Protein AF-A0A6T8AHS0-F1 (afdb_monomer)

InterPro domains:
  IPR005115 Glycine transporter [PF03458] (2-72)

Nearest PDB structures (foldseek):
  5wue-assembly1_A  TM=8.629E-01  e=6.131E-05  Sulfolobus acidocaldarius

Mean predicted aligned error: 15.62 Å

Radius of gyration: 26.0 Å; Cα contacts (8 Å, |Δi|>4): 155; chains: 1; bounding box: 44×45×74 Å

Solvent-accessible surface area (backbone atoms only — not comparable to full-atom values): 9702 Å² total; per-residue (Å²): 88,67,71,41,21,52,33,12,53,52,29,18,50,52,29,32,72,76,66,70,36,66,68,56,6,32,49,38,2,36,48,48,24,51,51,58,55,47,50,54,31,58,75,69,72,45,82,47,69,81,76,45,58,74,55,44,60,67,62,59,30,37,48,53,21,17,49,48,36,49,51,52,50,53,40,40,76,68,68,78,46,94,72,62,72,67,55,61,53,51,52,27,30,50,50,17,31,49,44,40,50,47,30,63,75,67,53,46,45,63,90,71,82,80,74,72,75,61,72,84,59,63,77,73,44,66,89,82,66,70,77,75,78,60,93,84,60,101,61,82,80,87,70,80,52,72,68,59,54,51,55,51,50,54,53,53,54,51,52,38,58,74,70,69,56,74,78,84,128

Foldseek 3Di:
DLVLLQQLLVQLVVQCVPPVDLVSSLVRSLCRSVCVQQVVCVVVVHDRPVVPLFFFDRRVLSSQLSNLLSVVVVCVVVVVDDDDPVCSSVVSSVSSVVRRVVRNVVRDRDDDDPPPPPVVCCLVPCPVPPQVPPVPDPDPRPDPDVVVVVVVVVVSVVVCVVVVPDDDD

Sequence (169 aa):
ALAMAGSVVIGTHIGLQDTNDPLIAVLSGLCTAVFGGIGRDLLCQEPPRALHAERSMYATPAVVGAVSYTLLQLLIQKRTLHVPDWVLILVPFALTLMLRAAAWTYRLALPHWARKKPKAFSFLREDQFEIRIKSDKIGAPEVPTPKELMRKVSRGAKKLIDDGVGLPA

Structure (mmCIF, N/CA/C/O backbone):
data_AF-A0A6T8AHS0-F1
#
_entry.id   AF-A0A6T8AHS0-F1
#
loop_
_atom_site.group_PDB
_atom_site.id
_atom_site.type_symbol
_atom_site.label_atom_id
_atom_site.label_alt_id
_atom_site.label_comp_id
_atom_site.label_asym_id
_atom_site.label_entity_id
_atom_site.label_seq_id
_atom_site.pdbx_PDB_ins_code
_atom_site.Cartn_x
_atom_site.Cartn_y
_atom_site.Cartn_z
_atom_site.occupancy
_atom_site.B_iso_or_equiv
_atom_site.auth_seq_id
_atom_site.auth_comp_id
_atom_site.auth_asym_id
_atom_site.auth_atom_id
_atom_site.pdbx_PDB_model_num
ATOM 1 N N . ALA A 1 1 ? -10.068 8.873 -2.196 1.00 83.44 1 ALA A N 1
ATOM 2 C CA . ALA A 1 1 ? -9.754 7.675 -3.001 1.00 83.44 1 ALA A CA 1
ATOM 3 C C . ALA A 1 1 ? -8.645 7.977 -4.006 1.00 83.44 1 ALA A C 1
ATOM 5 O O . ALA A 1 1 ? -7.633 7.298 -3.959 1.00 83.44 1 ALA A O 1
ATOM 6 N N . LEU A 1 2 ? -8.775 9.040 -4.811 1.00 89.62 2 LEU A N 1
ATOM 7 C CA . LEU A 1 2 ? -7.757 9.450 -5.791 1.00 89.62 2 LEU A CA 1
ATOM 8 C C . LEU A 1 2 ? -6.352 9.641 -5.189 1.00 89.62 2 LEU A C 1
ATOM 10 O O . LEU A 1 2 ? -5.409 8.992 -5.621 1.00 89.62 2 LEU A O 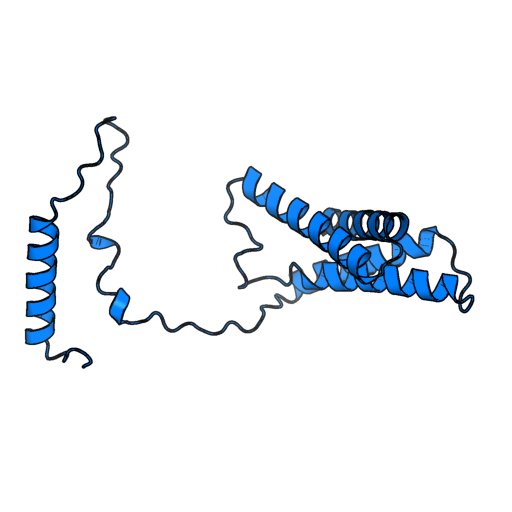1
ATOM 14 N N . ALA A 1 3 ? -6.240 10.459 -4.133 1.00 89.12 3 ALA A N 1
ATOM 15 C CA . ALA A 1 3 ? -4.960 10.719 -3.464 1.00 89.12 3 ALA A CA 1
ATOM 16 C C . ALA A 1 3 ? -4.288 9.438 -2.937 1.00 89.12 3 ALA A C 1
ATOM 18 O O . ALA A 1 3 ? -3.081 9.285 -3.054 1.00 89.12 3 ALA A O 1
ATOM 19 N N . MET A 1 4 ? -5.084 8.502 -2.413 1.00 90.38 4 MET A N 1
ATOM 20 C CA . MET A 1 4 ? -4.608 7.205 -1.928 1.00 90.38 4 MET A CA 1
ATOM 21 C C . MET A 1 4 ? -4.104 6.325 -3.077 1.00 90.38 4 MET A C 1
ATOM 23 O O . MET A 1 4 ? -3.038 5.741 -2.969 1.00 90.38 4 MET A O 1
ATOM 27 N N . ALA A 1 5 ? -4.848 6.237 -4.184 1.00 92.25 5 ALA A N 1
ATOM 28 C CA . ALA A 1 5 ? -4.424 5.451 -5.340 1.00 92.25 5 ALA A CA 1
ATOM 29 C C . ALA A 1 5 ? -3.096 5.966 -5.921 1.00 92.25 5 ALA A C 1
ATOM 31 O O . ALA A 1 5 ? -2.221 5.171 -6.249 1.00 92.25 5 ALA A O 1
ATOM 32 N N . GLY A 1 6 ? -2.918 7.290 -5.986 1.00 93.00 6 GLY A N 1
ATOM 33 C CA . GLY A 1 6 ? -1.674 7.899 -6.459 1.00 93.00 6 GLY A CA 1
ATOM 34 C C . GLY A 1 6 ? -0.492 7.630 -5.529 1.00 93.00 6 GLY A C 1
ATOM 35 O O . GLY A 1 6 ? 0.562 7.197 -5.985 1.00 93.00 6 GLY A O 1
ATOM 36 N N . SER A 1 7 ? -0.668 7.836 -4.220 1.00 93.62 7 SER A N 1
ATOM 37 C CA . SER A 1 7 ? 0.419 7.657 -3.252 1.00 93.62 7 SER A CA 1
ATOM 38 C C . SER A 1 7 ? 0.860 6.203 -3.086 1.00 93.62 7 SER A C 1
ATOM 40 O O . SER A 1 7 ? 2.052 5.974 -2.896 1.00 93.62 7 SER A O 1
ATOM 42 N N . VAL A 1 8 ? -0.051 5.229 -3.223 1.00 95.00 8 VAL A N 1
ATOM 43 C CA . VAL A 1 8 ? 0.307 3.800 -3.262 1.00 95.00 8 VAL A CA 1
ATOM 44 C C . VAL A 1 8 ? 1.237 3.517 -4.437 1.00 95.00 8 VAL A C 1
ATOM 46 O O . VAL A 1 8 ? 2.316 2.973 -4.238 1.00 95.00 8 VAL A O 1
ATOM 49 N N . VAL A 1 9 ? 0.847 3.912 -5.653 1.00 94.62 9 VAL A N 1
ATOM 50 C CA . VAL A 1 9 ? 1.622 3.606 -6.866 1.00 94.62 9 VAL A CA 1
ATOM 51 C C . VAL A 1 9 ? 2.990 4.283 -6.833 1.00 94.62 9 VAL A C 1
ATOM 53 O O . VAL A 1 9 ? 3.996 3.633 -7.101 1.00 94.62 9 VAL A O 1
ATOM 56 N N . ILE A 1 10 ? 3.048 5.560 -6.445 1.00 94.38 10 ILE A N 1
ATOM 57 C CA . ILE A 1 10 ? 4.311 6.304 -6.355 1.00 94.38 10 ILE A CA 1
ATOM 58 C C . ILE A 1 10 ? 5.213 5.711 -5.264 1.00 94.38 10 ILE A C 1
ATOM 60 O O . ILE A 1 10 ? 6.386 5.447 -5.516 1.00 94.38 10 ILE A O 1
ATOM 64 N N . GLY A 1 11 ? 4.678 5.460 -4.065 1.00 93.62 11 GLY A N 1
ATOM 65 C CA . GLY A 1 11 ? 5.468 4.928 -2.953 1.00 93.62 11 GLY A CA 1
ATOM 66 C C . GLY A 1 11 ? 5.982 3.510 -3.213 1.00 93.62 11 GLY A C 1
ATOM 67 O O . GLY A 1 11 ? 7.123 3.196 -2.870 1.00 93.62 11 GLY A O 1
ATOM 68 N N . THR A 1 12 ? 5.180 2.668 -3.870 1.00 94.56 12 THR A N 1
ATOM 69 C CA . THR A 1 12 ? 5.597 1.324 -4.292 1.00 94.56 12 THR A CA 1
ATOM 70 C C . THR A 1 12 ? 6.619 1.369 -5.422 1.00 94.56 12 THR A C 1
ATOM 72 O O . THR A 1 12 ? 7.573 0.597 -5.385 1.00 94.56 12 THR A O 1
ATOM 75 N N . HIS A 1 13 ? 6.482 2.282 -6.387 1.00 94.06 13 HIS A N 1
ATOM 76 C CA . HIS A 1 13 ? 7.476 2.465 -7.445 1.00 94.06 13 HIS A CA 1
ATOM 77 C C . HIS A 1 13 ? 8.853 2.824 -6.877 1.00 94.06 13 HIS A C 1
ATOM 79 O O . HIS A 1 13 ? 9.830 2.149 -7.191 1.00 94.06 13 HIS A O 1
ATOM 85 N N . ILE A 1 14 ? 8.913 3.827 -5.995 1.00 93.50 14 ILE A N 1
ATOM 86 C CA . ILE A 1 14 ? 10.164 4.278 -5.369 1.00 93.50 14 ILE A CA 1
ATOM 87 C C . ILE A 1 14 ? 10.777 3.156 -4.523 1.00 93.50 14 ILE A C 1
ATOM 89 O O . ILE A 1 14 ? 11.946 2.825 -4.687 1.00 93.50 14 ILE A O 1
ATOM 93 N N . GLY A 1 15 ? 9.978 2.506 -3.668 1.00 92.38 15 GLY A N 1
ATOM 94 C CA . GLY A 1 15 ? 10.480 1.421 -2.817 1.00 92.38 15 GLY A CA 1
ATOM 95 C C . GLY A 1 15 ? 11.016 0.229 -3.613 1.00 92.38 15 GLY A C 1
ATOM 96 O O . GLY A 1 15 ? 12.010 -0.384 -3.220 1.00 92.38 15 GLY A O 1
ATOM 97 N N . LEU A 1 16 ? 10.396 -0.075 -4.758 1.00 92.00 16 LEU A N 1
ATOM 98 C CA . LEU A 1 16 ? 10.870 -1.129 -5.646 1.00 92.00 16 LEU A CA 1
ATOM 99 C C . LEU A 1 16 ? 12.169 -0.736 -6.357 1.00 92.00 16 LEU A C 1
ATOM 101 O O . LEU A 1 16 ? 13.047 -1.582 -6.482 1.00 92.00 16 LEU A O 1
ATOM 105 N N . GLN A 1 17 ? 12.308 0.522 -6.787 1.00 91.25 17 GLN A N 1
ATOM 106 C CA . GLN A 1 17 ?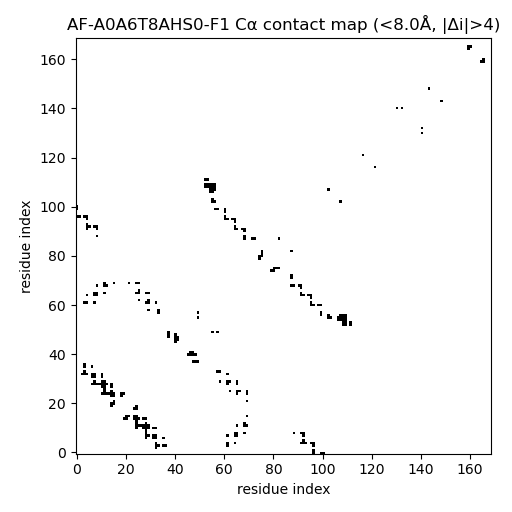 13.531 1.015 -7.429 1.00 91.25 17 GLN A CA 1
ATOM 107 C C . GLN A 1 17 ? 14.731 1.035 -6.478 1.00 91.25 17 GLN A C 1
ATOM 109 O O . GLN A 1 17 ? 15.823 0.641 -6.883 1.00 91.25 17 GLN A O 1
ATOM 114 N N . ASP A 1 18 ? 14.527 1.443 -5.224 1.00 92.31 18 ASP A N 1
ATOM 115 C CA . ASP A 1 18 ? 15.624 1.584 -4.264 1.00 92.31 18 ASP A CA 1
ATOM 116 C C . ASP A 1 18 ? 16.079 0.242 -3.687 1.00 92.31 18 ASP A C 1
ATOM 118 O O . ASP A 1 18 ? 17.273 0.014 -3.496 1.00 92.31 18 ASP A O 1
ATOM 122 N N . THR A 1 19 ? 15.136 -0.655 -3.379 1.00 89.88 19 THR A N 1
ATOM 123 C CA . THR A 1 19 ? 15.458 -1.881 -2.628 1.00 89.88 19 THR A CA 1
ATOM 124 C C . THR A 1 19 ? 15.438 -3.149 -3.482 1.00 89.88 19 THR A C 1
ATOM 126 O O . THR A 1 19 ? 16.009 -4.158 -3.077 1.00 89.88 19 THR A O 1
ATOM 129 N N . ASN A 1 20 ? 14.789 -3.138 -4.654 1.00 86.25 20 ASN A N 1
ATOM 130 C CA . ASN A 1 20 ? 14.512 -4.329 -5.477 1.00 86.25 20 ASN A CA 1
ATOM 131 C C . ASN A 1 20 ? 13.780 -5.477 -4.745 1.00 86.25 20 ASN A C 1
ATOM 133 O O . ASN A 1 20 ? 13.638 -6.569 -5.294 1.00 86.25 20 ASN A O 1
ATOM 137 N N . ASP A 1 21 ? 13.271 -5.241 -3.533 1.00 90.88 21 ASP A N 1
ATOM 138 C CA . ASP A 1 21 ? 12.493 -6.209 -2.765 1.00 90.88 21 ASP A CA 1
ATOM 139 C C . ASP A 1 21 ? 10.986 -5.901 -2.896 1.00 90.88 21 ASP A C 1
ATOM 141 O O . ASP A 1 21 ? 10.533 -4.821 -2.487 1.00 90.88 21 ASP A O 1
ATOM 145 N N . PRO A 1 22 ? 10.177 -6.837 -3.431 1.00 90.06 22 PRO A N 1
ATOM 146 C CA . PRO A 1 22 ? 8.733 -6.672 -3.559 1.00 90.06 22 PRO A CA 1
ATOM 147 C C . PRO A 1 22 ? 8.009 -6.408 -2.233 1.00 90.06 22 PRO A C 1
ATOM 149 O O . PRO A 1 22 ? 7.006 -5.694 -2.225 1.00 90.06 22 PRO A O 1
ATOM 152 N N . LEU A 1 23 ? 8.481 -6.971 -1.115 1.00 93.12 23 LEU A N 1
ATOM 153 C CA . LEU A 1 23 ? 7.848 -6.772 0.191 1.00 93.12 23 LEU A CA 1
ATOM 154 C C . LEU A 1 23 ? 8.042 -5.339 0.678 1.00 93.12 23 LEU A C 1
ATOM 156 O O . LEU A 1 23 ? 7.091 -4.702 1.136 1.00 93.12 23 LEU A O 1
ATOM 160 N N . ILE A 1 24 ? 9.257 -4.814 0.530 1.00 93.12 24 ILE A N 1
ATOM 161 C CA . ILE A 1 24 ? 9.601 -3.455 0.954 1.00 93.12 24 ILE A CA 1
ATOM 162 C C . ILE A 1 24 ? 8.859 -2.432 0.090 1.00 93.12 24 ILE A C 1
ATOM 164 O O . ILE A 1 24 ? 8.308 -1.474 0.628 1.00 93.12 24 ILE A O 1
ATOM 168 N N . ALA A 1 25 ? 8.719 -2.694 -1.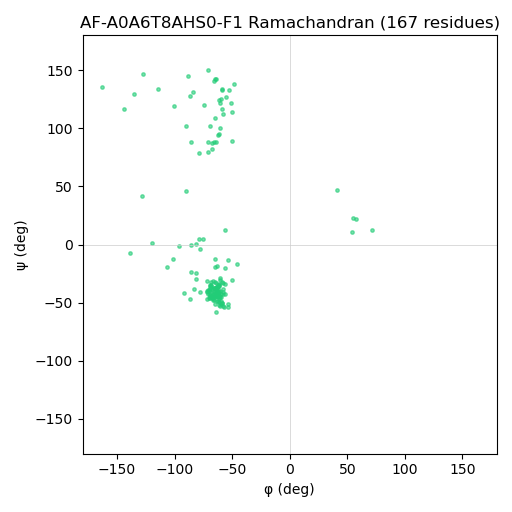212 1.00 93.19 25 ALA A N 1
ATOM 169 C CA . ALA A 1 25 ? 7.908 -1.881 -2.116 1.00 93.19 25 ALA A CA 1
ATOM 170 C C . ALA A 1 25 ? 6.414 -1.838 -1.731 1.00 93.19 25 ALA A C 1
ATOM 172 O O . ALA A 1 25 ? 5.751 -0.799 -1.822 1.00 93.19 25 ALA A O 1
ATOM 173 N N . VAL A 1 26 ? 5.844 -2.963 -1.291 1.00 94.06 26 VAL A N 1
ATOM 174 C CA . VAL A 1 26 ? 4.444 -2.986 -0.837 1.00 94.06 26 VAL A CA 1
ATOM 175 C C . VAL A 1 26 ? 4.278 -2.186 0.451 1.00 94.06 26 VAL A C 1
ATOM 177 O O . VAL A 1 26 ? 3.339 -1.396 0.574 1.00 94.06 26 VAL A O 1
ATOM 180 N N . LEU A 1 27 ? 5.199 -2.359 1.399 1.00 94.25 27 LEU A N 1
ATOM 181 C CA . LEU A 1 27 ? 5.172 -1.647 2.672 1.00 94.25 27 LEU A CA 1
ATOM 182 C C . LEU A 1 27 ? 5.387 -0.143 2.497 1.00 94.25 27 LEU A C 1
ATOM 184 O O . LEU A 1 27 ? 4.670 0.631 3.128 1.00 94.25 27 LEU A O 1
ATOM 188 N N . SER A 1 28 ? 6.306 0.285 1.626 1.00 94.62 28 SER A N 1
ATOM 189 C CA . SER A 1 28 ? 6.547 1.706 1.360 1.00 94.62 28 SER A CA 1
ATOM 190 C C . SER A 1 28 ? 5.284 2.385 0.828 1.00 94.62 28 SER A C 1
ATOM 192 O O . SER A 1 28 ? 4.825 3.365 1.413 1.00 94.62 28 SER A O 1
ATOM 194 N N . GLY A 1 29 ? 4.653 1.815 -0.205 1.00 93.12 29 GLY A N 1
ATOM 195 C CA . GLY A 1 29 ? 3.410 2.344 -0.774 1.00 93.12 29 GLY A CA 1
ATOM 196 C C . GLY A 1 29 ? 2.245 2.342 0.217 1.00 93.12 29 GLY A C 1
ATOM 197 O O . GLY A 1 29 ? 1.501 3.323 0.301 1.00 93.12 29 GLY A O 1
ATOM 198 N N . LEU A 1 30 ? 2.105 1.279 1.017 1.00 92.81 30 LEU A N 1
ATOM 199 C CA . LEU A 1 30 ? 1.091 1.203 2.070 1.00 92.81 30 LEU A CA 1
ATOM 200 C C . LEU A 1 30 ? 1.290 2.303 3.118 1.00 92.81 30 LEU A C 1
ATOM 202 O O . LEU A 1 30 ? 0.339 3.015 3.444 1.00 92.81 30 LEU A O 1
ATOM 206 N N . CYS A 1 31 ? 2.513 2.454 3.628 1.00 92.44 31 CYS A N 1
ATOM 207 C CA . CYS A 1 31 ? 2.858 3.470 4.613 1.00 92.44 31 CYS A CA 1
ATOM 208 C C . CYS A 1 31 ? 2.553 4.868 4.074 1.00 92.44 31 CYS A C 1
ATOM 210 O O . CYS A 1 31 ? 1.796 5.603 4.705 1.00 92.44 31 CYS A O 1
ATOM 212 N N . THR A 1 32 ? 3.046 5.225 2.885 1.00 92.31 32 THR A N 1
ATOM 213 C CA . THR A 1 32 ? 2.795 6.544 2.282 1.00 92.31 32 THR A CA 1
ATOM 214 C C . THR A 1 32 ? 1.298 6.832 2.145 1.00 92.31 32 THR A C 1
ATOM 216 O O . THR A 1 32 ? 0.834 7.928 2.470 1.00 92.31 32 THR A O 1
ATOM 219 N N . ALA A 1 33 ? 0.513 5.843 1.715 1.00 90.50 33 ALA A N 1
ATOM 220 C CA . ALA A 1 33 ? -0.922 6.006 1.535 1.00 90.50 33 ALA A CA 1
ATOM 221 C C . ALA A 1 33 ? -1.690 6.160 2.855 1.00 90.50 33 ALA A C 1
ATOM 223 O O . ALA A 1 33 ? -2.583 7.006 2.956 1.00 90.50 33 ALA A O 1
ATOM 224 N N . VAL A 1 34 ? -1.342 5.366 3.870 1.00 88.19 34 VAL A N 1
ATOM 225 C CA . VAL A 1 34 ? -1.989 5.407 5.187 1.00 88.19 34 VAL A CA 1
ATOM 226 C C . VAL A 1 34 ? -1.601 6.672 5.943 1.00 88.19 34 VAL A C 1
ATOM 228 O O . VAL A 1 34 ? -2.489 7.364 6.435 1.00 88.19 34 VAL A O 1
ATOM 231 N N . PHE A 1 35 ? -0.315 7.027 5.982 1.00 88.50 35 PHE A N 1
ATOM 232 C CA . PHE A 1 35 ? 0.141 8.253 6.638 1.00 88.50 35 PHE A CA 1
ATOM 233 C C . PHE A 1 35 ? -0.447 9.503 5.982 1.00 88.50 35 PHE A C 1
ATOM 235 O O . PHE A 1 35 ? -0.936 10.376 6.694 1.00 88.50 35 PHE A O 1
ATOM 242 N N . GLY A 1 36 ? -0.499 9.574 4.648 1.00 85.31 36 GLY A N 1
ATOM 243 C CA . GLY A 1 36 ? -1.151 10.691 3.956 1.00 85.31 36 GLY A CA 1
ATOM 244 C C . GLY A 1 36 ? -2.656 10.776 4.244 1.00 85.31 36 GLY A C 1
ATOM 245 O O . GLY A 1 36 ? -3.210 11.865 4.392 1.00 85.31 36 GLY A O 1
ATOM 246 N N . GLY A 1 37 ? -3.321 9.624 4.372 1.00 81.50 37 GLY A N 1
ATOM 247 C CA . GLY A 1 37 ? -4.738 9.538 4.718 1.00 81.50 37 GLY A CA 1
ATOM 248 C C . GLY A 1 37 ? -5.047 9.966 6.154 1.00 81.50 37 GLY A C 1
ATOM 249 O O . GLY A 1 37 ? -5.973 10.744 6.367 1.00 81.50 37 GLY A O 1
ATOM 250 N N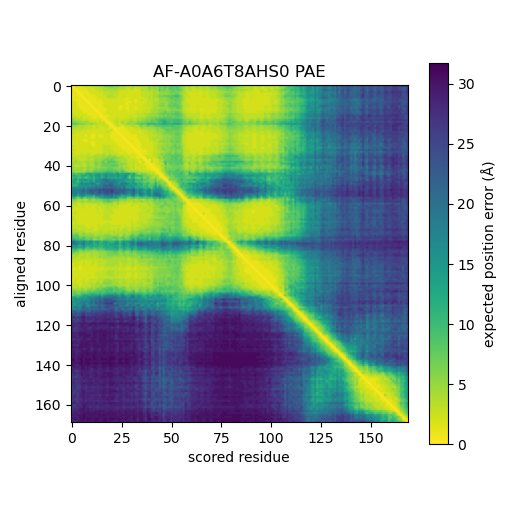 . ILE A 1 38 ? -4.263 9.481 7.120 1.00 83.12 38 ILE A N 1
ATOM 251 C CA . ILE A 1 38 ? -4.408 9.797 8.549 1.00 83.12 38 ILE A CA 1
ATOM 252 C C . ILE A 1 38 ? -3.974 11.235 8.835 1.00 83.12 38 ILE A C 1
ATOM 254 O O . ILE A 1 38 ? -4.642 11.926 9.596 1.00 83.12 38 ILE A O 1
ATOM 258 N N . GLY A 1 39 ? -2.891 11.709 8.216 1.00 83.00 39 GLY A N 1
ATOM 259 C CA . GLY A 1 39 ? -2.365 13.058 8.423 1.00 83.00 39 GLY A CA 1
ATOM 260 C C . GLY A 1 39 ? -3.393 14.145 8.110 1.00 83.00 39 GLY A C 1
ATOM 261 O O . GLY A 1 39 ? -3.542 15.083 8.886 1.00 83.00 39 GLY A O 1
ATOM 262 N N . ARG A 1 40 ? -4.180 13.985 7.038 1.00 80.94 40 ARG A N 1
ATOM 263 C CA . ARG A 1 40 ? -5.298 14.895 6.740 1.00 80.94 40 ARG A CA 1
ATOM 264 C C . ARG A 1 40 ? -6.355 14.879 7.846 1.00 80.94 40 ARG A C 1
ATOM 266 O O . ARG A 1 40 ? -6.833 15.936 8.241 1.00 80.94 40 ARG A O 1
ATOM 273 N N . ASP A 1 41 ? -6.719 13.694 8.326 1.00 80.50 41 ASP A N 1
ATOM 274 C CA . ASP A 1 41 ? -7.754 13.545 9.349 1.00 80.50 41 ASP A CA 1
ATOM 275 C C . ASP A 1 41 ? -7.292 14.175 10.688 1.00 80.50 41 ASP A C 1
ATOM 277 O O . ASP A 1 41 ? -8.070 14.861 11.347 1.00 80.50 41 ASP A O 1
ATOM 281 N N . LEU A 1 42 ? -6.001 14.050 11.035 1.00 81.50 42 LEU A N 1
ATOM 282 C CA . LEU A 1 42 ? -5.396 14.698 12.209 1.00 81.50 42 LEU A CA 1
ATOM 283 C C . LEU A 1 42 ? -5.362 16.230 12.098 1.00 81.50 42 LEU A C 1
ATOM 285 O O . LEU A 1 42 ? -5.664 16.918 13.071 1.00 81.50 42 LEU A O 1
ATOM 289 N N . LEU A 1 43 ? -5.013 16.773 10.925 1.00 84.94 43 LEU A N 1
ATOM 290 C CA . LEU A 1 43 ? -4.965 18.223 10.694 1.00 84.94 43 LEU A CA 1
ATOM 291 C C . LEU A 1 43 ? -6.349 18.879 10.788 1.00 84.94 43 LEU A C 1
ATOM 293 O O . LEU A 1 43 ? -6.456 20.019 11.231 1.00 84.94 43 LEU A O 1
ATOM 297 N N . CYS A 1 44 ? -7.406 18.160 10.404 1.00 85.38 44 CYS A N 1
ATOM 298 C CA . CYS A 1 44 ? -8.787 18.635 10.496 1.00 85.38 44 CYS A CA 1
ATOM 299 C C . CYS A 1 44 ? -9.407 18.478 11.898 1.00 85.38 44 CYS A C 1
ATOM 301 O O . CYS A 1 44 ? -10.568 18.836 12.069 1.00 85.38 44 CYS A O 1
ATOM 303 N N . GLN A 1 45 ? -8.666 17.955 12.889 1.00 76.44 45 GLN A N 1
ATOM 304 C CA . GLN A 1 45 ? -9.162 17.650 14.243 1.00 76.44 45 GLN A CA 1
ATOM 305 C C . GLN A 1 45 ? -10.399 16.727 14.268 1.00 76.44 45 GLN A C 1
ATOM 307 O O . GLN A 1 45 ? -11.147 16.697 15.246 1.00 76.44 45 GLN A O 1
ATOM 312 N N . GLU A 1 46 ? -10.613 15.941 13.213 1.00 70.56 46 GLU A N 1
ATOM 313 C CA . GLU A 1 46 ? -11.675 14.940 13.170 1.00 70.56 46 GLU A CA 1
ATOM 314 C C . GLU A 1 46 ? -11.161 13.612 13.747 1.00 70.56 46 GLU A C 1
ATOM 316 O O . GLU A 1 46 ? -9.994 13.256 13.549 1.00 70.56 46 GLU A O 1
ATOM 321 N N . PRO A 1 47 ? -12.002 12.830 14.452 1.00 66.88 47 PRO A N 1
ATOM 322 C CA . PRO A 1 47 ? -11.590 11.516 14.919 1.00 66.88 47 PRO A CA 1
ATOM 323 C C . PRO A 1 47 ? -11.203 10.643 13.710 1.00 66.88 47 PRO A C 1
ATOM 325 O O . PRO A 1 47 ? -11.998 10.496 12.772 1.00 66.88 47 PRO A O 1
ATOM 328 N N . PRO A 1 48 ? -9.986 10.064 13.694 1.00 62.06 48 PRO A N 1
ATOM 329 C CA . PRO A 1 48 ? -9.431 9.443 12.501 1.00 62.06 48 PRO A CA 1
ATOM 330 C C . PRO A 1 48 ? -10.315 8.296 12.024 1.00 62.06 48 PRO A C 1
ATOM 332 O O . PRO A 1 48 ? -10.522 7.294 12.715 1.00 62.06 48 PRO A O 1
ATOM 335 N N . ARG A 1 49 ? -10.791 8.401 10.779 1.00 61.62 49 ARG A N 1
ATOM 336 C CA . ARG A 1 49 ? -11.660 7.389 10.158 1.00 61.62 49 ARG A CA 1
ATOM 337 C C . ARG A 1 49 ? -10.962 6.037 10.001 1.00 61.62 49 ARG A C 1
ATOM 339 O O . ARG A 1 49 ? -11.636 5.027 9.825 1.00 61.62 49 ARG A O 1
ATOM 346 N N . ALA A 1 50 ? -9.629 6.023 10.066 1.00 59.31 50 ALA A N 1
ATOM 347 C CA . ALA A 1 50 ? -8.810 4.817 10.098 1.00 59.31 50 ALA A CA 1
ATOM 348 C C . ALA A 1 50 ? -8.899 4.049 11.434 1.00 59.31 50 ALA A C 1
ATOM 350 O O . ALA A 1 50 ? -8.796 2.826 11.418 1.00 59.31 50 ALA A O 1
ATOM 351 N N . LEU A 1 51 ? -9.114 4.731 12.570 1.00 53.50 51 LEU A N 1
ATOM 352 C CA . LEU A 1 51 ? -9.271 4.078 13.881 1.00 53.50 51 LEU A CA 1
ATOM 353 C C . LEU A 1 51 ? -10.689 3.549 14.112 1.00 53.50 51 LEU A C 1
ATOM 355 O O . LEU A 1 51 ? -10.878 2.596 14.868 1.00 53.50 51 LEU A O 1
ATOM 359 N N . HIS A 1 52 ? -11.687 4.117 13.436 1.00 56.66 52 HIS A N 1
ATOM 360 C CA . HIS A 1 52 ? -13.036 3.564 13.420 1.00 56.66 52 HIS A CA 1
ATOM 361 C C . HIS A 1 52 ? -13.112 2.387 12.436 1.00 56.66 52 HIS A C 1
ATOM 363 O O . HIS A 1 52 ? -13.641 2.497 11.327 1.00 56.66 52 HIS A O 1
ATOM 369 N N . ALA A 1 53 ? -12.608 1.230 12.885 1.00 52.47 53 ALA A N 1
ATOM 370 C CA . ALA A 1 53 ? -12.682 -0.065 12.193 1.00 52.47 53 ALA A CA 1
ATOM 371 C C . ALA A 1 53 ? -14.118 -0.475 11.793 1.00 52.47 53 ALA A C 1
ATOM 373 O O . ALA A 1 53 ? -14.317 -1.376 10.981 1.00 52.47 53 ALA A O 1
ATOM 374 N N . GLU A 1 54 ? -15.119 0.218 12.335 1.00 52.19 54 GLU A N 1
ATOM 375 C CA . GLU A 1 54 ? -16.546 0.013 12.119 1.00 52.19 54 GLU A CA 1
ATOM 376 C C . GLU A 1 54 ? -17.027 0.285 10.682 1.00 52.19 54 GLU A C 1
ATOM 378 O O . GLU A 1 54 ? -18.123 -0.159 10.346 1.00 52.19 54 GLU A O 1
ATOM 383 N N . ARG A 1 55 ? -16.294 1.033 9.828 1.00 51.34 55 ARG A N 1
ATOM 384 C CA . ARG A 1 55 ? -16.909 1.540 8.575 1.00 51.34 55 ARG A CA 1
ATOM 385 C C . ARG A 1 55 ? -16.128 1.532 7.266 1.00 51.34 55 ARG A C 1
ATOM 387 O O . ARG A 1 55 ? -16.760 1.803 6.247 1.00 51.34 55 ARG A O 1
ATOM 394 N N . SER A 1 56 ? -14.833 1.222 7.196 1.00 55.44 56 SER A N 1
ATOM 395 C CA . SER A 1 56 ? -14.244 0.998 5.866 1.00 55.44 56 SER A CA 1
ATOM 396 C C . SER A 1 56 ? -12.916 0.263 5.873 1.00 55.44 56 SER A C 1
ATOM 398 O O . SER A 1 56 ? -11.988 0.640 6.580 1.00 55.44 56 SER A O 1
ATOM 400 N N . MET A 1 57 ? -12.805 -0.695 4.961 1.00 65.75 57 MET A N 1
ATOM 401 C CA . MET A 1 57 ? -11.560 -1.212 4.402 1.00 65.75 57 MET A CA 1
ATOM 402 C C . MET A 1 57 ? -10.642 -0.068 3.913 1.00 65.75 57 MET A C 1
ATOM 404 O O . MET A 1 57 ? -10.748 0.380 2.770 1.00 65.75 57 MET A O 1
ATOM 408 N N . TYR A 1 58 ? -9.782 0.459 4.795 1.00 73.62 58 TYR A N 1
ATOM 409 C CA . TYR A 1 58 ? -8.834 1.537 4.470 1.00 73.62 58 TYR A CA 1
ATOM 410 C C . TYR A 1 58 ? -7.481 0.978 4.014 1.00 73.62 58 TYR A C 1
ATOM 412 O O . TYR A 1 58 ? -6.928 1.467 3.038 1.00 73.62 58 TYR A O 1
ATOM 420 N N . ALA A 1 59 ? -6.969 -0.067 4.673 1.00 81.62 59 ALA A N 1
ATOM 421 C CA . ALA A 1 59 ? -5.665 -0.658 4.354 1.00 81.62 59 ALA A CA 1
ATOM 422 C C . ALA A 1 59 ? -5.724 -1.670 3.196 1.00 81.62 59 ALA A C 1
ATOM 424 O O . ALA A 1 59 ? -4.845 -1.693 2.343 1.00 81.62 59 ALA A O 1
ATOM 425 N N . THR A 1 60 ? -6.785 -2.474 3.120 1.00 86.81 60 THR A N 1
ATOM 426 C CA . THR A 1 60 ? -6.967 -3.521 2.100 1.00 86.81 60 THR A CA 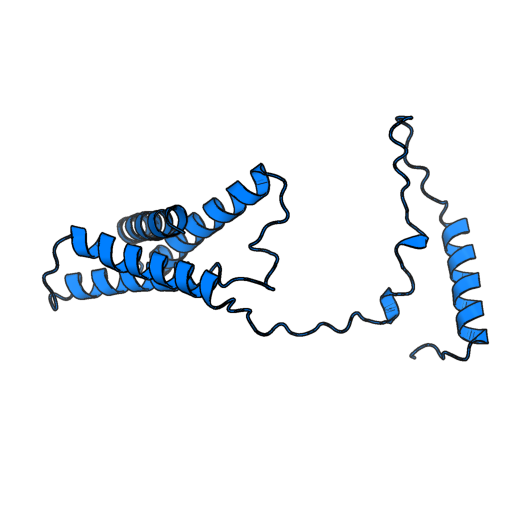1
ATOM 427 C C . THR A 1 60 ? -6.833 -3.021 0.657 1.00 86.81 60 THR A C 1
ATOM 429 O O . THR A 1 60 ? -6.030 -3.597 -0.071 1.00 86.81 60 THR A O 1
ATOM 432 N N . PRO A 1 61 ? -7.526 -1.950 0.213 1.00 89.06 61 PRO A N 1
ATOM 433 C CA . PRO A 1 61 ? -7.349 -1.447 -1.148 1.00 89.06 61 PRO A CA 1
ATOM 434 C C . PRO A 1 61 ? -5.920 -0.966 -1.432 1.00 89.06 61 PRO A C 1
ATOM 436 O O . PRO A 1 61 ? -5.447 -1.168 -2.545 1.00 89.06 61 PRO A O 1
ATOM 439 N N . ALA A 1 62 ? -5.214 -0.387 -0.448 1.00 89.38 62 ALA A N 1
ATOM 440 C CA . ALA A 1 62 ? -3.811 0.005 -0.627 1.00 89.38 62 ALA A CA 1
ATOM 441 C C . ALA A 1 62 ? -2.905 -1.208 -0.839 1.00 89.38 62 ALA A C 1
ATOM 443 O O . ALA A 1 62 ? -2.085 -1.198 -1.751 1.00 89.38 62 ALA A O 1
ATOM 444 N N . VAL A 1 63 ? -3.082 -2.259 -0.034 1.00 91.62 63 VAL A N 1
ATOM 445 C CA . VAL A 1 63 ? -2.310 -3.499 -0.181 1.00 91.62 63 VAL A CA 1
ATOM 446 C C . VAL A 1 63 ? -2.563 -4.130 -1.547 1.00 91.62 63 VAL A C 1
ATOM 448 O O . VAL A 1 63 ? -1.610 -4.475 -2.236 1.00 91.62 63 VAL A O 1
ATOM 451 N N . VAL A 1 64 ? -3.824 -4.239 -1.979 1.00 93.06 64 VAL A N 1
ATOM 452 C CA . VAL A 1 64 ? -4.146 -4.823 -3.292 1.00 93.06 64 VAL A CA 1
ATOM 453 C C . VAL A 1 64 ? -3.542 -3.997 -4.429 1.00 93.06 64 VAL A C 1
ATOM 455 O O . VAL A 1 64 ? -2.962 -4.565 -5.350 1.00 93.06 64 VAL A O 1
ATOM 458 N N . GLY A 1 65 ? -3.612 -2.668 -4.339 1.00 91.25 65 GLY A N 1
ATOM 459 C CA . GLY A 1 65 ? -2.961 -1.759 -5.279 1.00 91.25 65 GLY A CA 1
ATOM 460 C C . GLY A 1 65 ? -1.456 -1.979 -5.386 1.00 91.25 65 GLY A C 1
ATOM 461 O O . GLY A 1 65 ? -0.940 -2.226 -6.476 1.00 91.25 65 GLY A O 1
ATOM 462 N N . ALA A 1 66 ? -0.764 -1.959 -4.249 1.00 92.56 66 ALA A N 1
ATOM 463 C CA . ALA A 1 66 ? 0.680 -2.147 -4.181 1.00 92.56 66 ALA A CA 1
ATOM 464 C C . ALA A 1 66 ? 1.117 -3.528 -4.698 1.00 92.56 66 ALA A C 1
ATOM 466 O O . ALA A 1 66 ? 2.043 -3.625 -5.498 1.00 92.56 66 ALA A O 1
ATOM 467 N N . VAL A 1 67 ? 0.414 -4.594 -4.297 1.00 94.38 67 VAL A N 1
ATOM 468 C CA . VAL A 1 67 ? 0.680 -5.964 -4.765 1.00 94.38 67 VAL A CA 1
ATOM 469 C C . VAL A 1 67 ? 0.434 -6.089 -6.266 1.00 94.38 67 VAL A C 1
ATOM 471 O O . VAL A 1 67 ? 1.210 -6.730 -6.967 1.00 94.38 67 VAL A O 1
ATOM 474 N N . SER A 1 68 ? -0.625 -5.464 -6.786 1.00 92.81 68 SER A N 1
ATOM 475 C CA . SER A 1 68 ? -0.894 -5.496 -8.224 1.00 92.81 68 SER A CA 1
ATOM 476 C C . SER A 1 68 ? 0.206 -4.800 -9.031 1.00 92.81 68 SER A C 1
ATOM 478 O O . SER A 1 68 ? 0.599 -5.318 -10.073 1.00 92.81 68 SER A O 1
ATOM 480 N N . TYR A 1 69 ? 0.760 -3.692 -8.522 1.00 92.31 69 TYR A N 1
ATOM 481 C CA . TYR A 1 69 ? 1.887 -2.990 -9.137 1.00 92.31 69 TYR A CA 1
ATOM 482 C C . TYR A 1 69 ? 3.161 -3.849 -9.144 1.00 92.31 69 TYR A C 1
ATOM 484 O O . TYR A 1 69 ? 3.774 -4.033 -10.196 1.00 92.31 69 TYR A O 1
ATOM 492 N N . THR A 1 70 ? 3.550 -4.412 -7.992 1.00 91.81 70 THR A N 1
ATOM 493 C CA . THR A 1 70 ? 4.765 -5.240 -7.896 1.00 91.81 70 THR A CA 1
ATOM 494 C C . THR A 1 70 ? 4.652 -6.507 -8.734 1.00 91.81 70 THR A C 1
ATOM 496 O O . THR A 1 70 ? 5.610 -6.879 -9.407 1.00 91.81 70 THR A O 1
ATOM 499 N N . LEU A 1 71 ? 3.474 -7.138 -8.772 1.00 90.44 71 LEU A N 1
ATOM 500 C CA . LEU A 1 71 ? 3.232 -8.315 -9.601 1.00 90.44 71 LEU A CA 1
ATOM 501 C C . LEU A 1 71 ? 3.362 -7.997 -11.095 1.00 90.44 71 LEU A C 1
ATOM 503 O O . LEU A 1 71 ? 4.013 -8.751 -11.816 1.00 90.44 71 LEU A O 1
ATOM 507 N N . LEU A 1 72 ? 2.786 -6.880 -11.556 1.00 88.44 72 LEU A N 1
ATOM 508 C CA . LEU A 1 72 ? 2.926 -6.450 -12.948 1.00 88.44 72 LEU A CA 1
ATOM 509 C C . LEU A 1 72 ? 4.39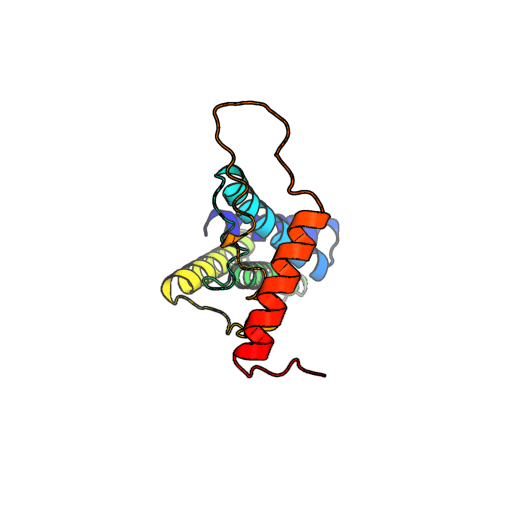4 -6.214 -13.304 1.00 88.44 72 LEU A C 1
ATOM 511 O O . LEU A 1 72 ? 4.838 -6.671 -14.357 1.00 88.44 72 LEU A O 1
ATOM 515 N N . GLN A 1 73 ? 5.158 -5.583 -12.406 1.00 87.88 73 GLN A N 1
ATOM 516 C CA . GLN A 1 73 ? 6.576 -5.347 -12.657 1.00 87.88 73 GLN A CA 1
ATOM 517 C C . GLN A 1 73 ? 7.384 -6.648 -12.751 1.00 87.88 73 GLN A C 1
ATOM 519 O O . GLN A 1 73 ? 8.194 -6.836 -13.657 1.00 87.88 73 GLN A O 1
ATOM 524 N N . LEU A 1 74 ? 7.124 -7.596 -11.848 1.00 86.12 74 LEU A N 1
ATOM 525 C CA . LEU A 1 74 ? 7.792 -8.898 -11.863 1.00 86.12 74 LEU A CA 1
ATOM 526 C C . LEU A 1 74 ? 7.482 -9.694 -13.142 1.00 86.12 74 LEU A C 1
ATOM 528 O O . LEU A 1 74 ? 8.357 -10.389 -13.663 1.00 86.12 74 LEU A O 1
ATOM 532 N N . LEU A 1 75 ? 6.256 -9.599 -13.668 1.00 84.81 75 LEU A N 1
ATOM 533 C CA . LEU A 1 75 ? 5.860 -10.260 -14.919 1.00 84.81 75 LEU A CA 1
ATOM 534 C C . LEU A 1 75 ? 6.550 -9.657 -16.151 1.00 84.81 75 LEU A C 1
ATOM 536 O O . LEU A 1 75 ? 6.912 -10.396 -17.071 1.00 84.81 75 LEU A O 1
ATOM 540 N N . ILE A 1 76 ? 6.763 -8.340 -16.154 1.00 83.56 76 ILE A N 1
ATOM 541 C CA . ILE A 1 76 ? 7.501 -7.634 -17.209 1.00 83.56 76 ILE A CA 1
ATOM 542 C C . ILE A 1 76 ? 8.980 -8.028 -17.167 1.00 83.56 76 ILE A C 1
ATOM 544 O O . ILE A 1 76 ? 9.549 -8.404 -18.192 1.00 83.56 76 ILE A O 1
ATOM 548 N N . GLN A 1 77 ? 9.585 -8.054 -15.975 1.00 78.50 77 GLN A N 1
ATOM 549 C CA . GLN A 1 77 ? 10.981 -8.463 -15.795 1.00 78.50 77 GLN A CA 1
ATOM 550 C C . GLN A 1 77 ? 11.228 -9.915 -16.238 1.00 78.50 77 GLN A C 1
ATOM 552 O O . GLN A 1 77 ? 12.263 -10.218 -16.831 1.00 78.50 77 GLN A O 1
ATOM 557 N N . LYS A 1 78 ? 10.256 -10.814 -16.026 1.00 79.50 78 LYS A N 1
ATOM 558 C CA . LYS A 1 78 ? 10.305 -12.207 -16.508 1.00 79.50 78 LYS A CA 1
ATOM 559 C C . LYS A 1 78 ? 10.051 -12.368 -18.017 1.00 79.50 78 LYS A C 1
ATOM 561 O O . LYS A 1 78 ? 10.022 -13.498 -18.496 1.00 79.50 78 LYS A O 1
ATOM 566 N N . ARG A 1 79 ? 9.910 -11.270 -18.775 1.00 68.31 79 ARG A N 1
ATOM 567 C CA . ARG A 1 79 ? 9.678 -11.238 -20.236 1.00 68.31 79 ARG A CA 1
ATOM 568 C C . ARG A 1 79 ? 8.423 -11.987 -20.706 1.00 68.31 79 ARG A C 1
ATOM 570 O O . ARG A 1 79 ? 8.324 -12.331 -21.881 1.00 68.31 79 ARG A O 1
ATOM 577 N N . THR A 1 80 ? 7.441 -12.200 -19.830 1.00 66.19 80 THR A N 1
ATOM 578 C CA . THR A 1 80 ? 6.178 -12.864 -20.198 1.00 66.19 80 THR A CA 1
ATOM 579 C C . THR A 1 80 ? 5.196 -11.894 -20.861 1.00 66.19 80 THR A C 1
ATOM 581 O O . THR A 1 80 ? 4.411 -12.301 -21.713 1.00 66.19 80 THR A O 1
ATOM 584 N N . LEU A 1 81 ? 5.246 -10.605 -20.509 1.00 71.06 81 LEU A N 1
ATOM 585 C CA . LEU A 1 81 ? 4.423 -9.555 -21.110 1.00 71.06 81 LEU A CA 1
ATOM 586 C C . LEU A 1 81 ? 5.271 -8.313 -21.420 1.00 71.06 81 LEU A C 1
ATOM 588 O O . LEU A 1 81 ? 5.944 -7.788 -20.538 1.00 71.06 81 LEU A O 1
ATOM 592 N N . HIS A 1 82 ? 5.180 -7.805 -22.651 1.00 75.25 82 HIS A N 1
ATOM 593 C CA . HIS A 1 82 ? 5.635 -6.453 -22.987 1.00 75.25 82 HIS A CA 1
ATOM 594 C C . HIS A 1 82 ? 4.461 -5.497 -22.795 1.00 75.25 82 HIS A C 1
ATOM 596 O O . HIS A 1 82 ? 3.555 -5.442 -23.626 1.00 75.25 82 HIS A O 1
ATOM 602 N N . VAL A 1 83 ? 4.464 -4.775 -21.678 1.00 79.06 83 VAL A N 1
ATOM 603 C CA . VAL A 1 83 ? 3.438 -3.783 -21.353 1.00 79.06 83 VAL A CA 1
ATOM 604 C C . VAL A 1 83 ? 4.097 -2.405 -21.326 1.00 79.06 83 VAL A C 1
ATOM 606 O O . VAL A 1 83 ? 5.167 -2.278 -20.735 1.00 79.06 83 VAL A O 1
ATOM 609 N N . PRO A 1 84 ? 3.507 -1.375 -21.951 1.00 82.94 84 PRO A N 1
ATOM 610 C CA . PRO A 1 84 ? 4.064 -0.030 -21.891 1.00 82.94 84 PRO A CA 1
ATOM 611 C C . PRO A 1 84 ? 3.909 0.596 -20.492 1.00 82.94 84 PRO A C 1
ATOM 613 O O . PRO A 1 84 ? 2.931 0.334 -19.788 1.00 82.94 84 PRO A O 1
ATOM 616 N N . ASP A 1 85 ? 4.847 1.471 -20.115 1.00 82.62 85 ASP A N 1
ATOM 617 C CA . ASP A 1 85 ? 4.994 2.005 -18.746 1.00 82.62 85 ASP A CA 1
ATOM 618 C C . ASP A 1 85 ? 3.735 2.691 -18.200 1.00 82.62 85 ASP A C 1
ATOM 620 O O . ASP A 1 85 ? 3.415 2.593 -17.014 1.00 82.62 85 ASP A O 1
ATOM 624 N N . TRP A 1 86 ? 2.968 3.356 -19.068 1.00 85.75 86 TRP A N 1
ATOM 625 C CA . TRP A 1 86 ? 1.738 4.037 -18.667 1.00 85.75 86 TRP A CA 1
ATOM 626 C C . TRP A 1 86 ? 0.689 3.063 -18.120 1.00 85.75 86 TRP A C 1
ATOM 628 O O . TRP A 1 86 ? -0.002 3.396 -17.160 1.00 85.75 86 TRP A O 1
ATOM 638 N N . VAL A 1 87 ? 0.601 1.842 -18.653 1.00 87.75 87 VAL A N 1
ATOM 639 C CA . VAL A 1 87 ? -0.334 0.808 -18.172 1.00 87.75 87 VAL A CA 1
ATOM 640 C C . VAL A 1 87 ? 0.075 0.311 -16.787 1.00 87.75 87 VAL A C 1
ATOM 642 O O . VAL A 1 87 ? -0.789 0.058 -15.948 1.00 87.75 87 VAL A O 1
ATOM 645 N N . LEU A 1 88 ? 1.383 0.231 -16.526 1.00 87.81 88 LEU A N 1
ATOM 646 C CA . LEU A 1 88 ? 1.947 -0.186 -15.242 1.00 87.81 88 LEU A CA 1
ATOM 647 C C . LEU A 1 88 ? 1.520 0.753 -14.108 1.00 87.81 88 LEU A C 1
ATOM 649 O O . LEU A 1 88 ? 1.316 0.319 -12.983 1.00 87.81 88 LEU A O 1
ATOM 653 N N . ILE A 1 89 ? 1.301 2.031 -14.411 1.00 89.88 89 ILE A N 1
ATOM 654 C CA . ILE A 1 89 ? 0.789 3.017 -13.456 1.00 89.88 89 ILE A CA 1
ATOM 655 C C . ILE A 1 89 ? -0.746 2.999 -13.436 1.00 89.88 89 ILE A C 1
ATOM 657 O O . ILE A 1 89 ? -1.357 2.962 -12.367 1.00 89.88 89 ILE A O 1
ATOM 661 N N . LEU A 1 90 ? -1.383 3.010 -14.611 1.00 92.88 90 LEU A N 1
ATOM 662 C CA . LEU A 1 90 ? -2.826 3.228 -14.736 1.00 92.88 90 LEU A CA 1
ATOM 663 C C . LEU A 1 90 ? -3.658 2.060 -14.193 1.00 92.88 90 LEU A C 1
ATOM 665 O O . LEU A 1 90 ? -4.684 2.289 -13.557 1.00 92.88 90 LEU A O 1
ATOM 669 N N . VAL A 1 91 ? -3.218 0.818 -14.417 1.00 92.81 91 VAL A N 1
ATOM 670 C CA . VAL A 1 91 ? -3.925 -0.397 -13.978 1.00 92.81 91 VAL A CA 1
ATOM 671 C C . VAL A 1 91 ? -4.003 -0.499 -12.450 1.00 92.81 91 VAL A C 1
ATOM 673 O O . VAL A 1 91 ? -5.121 -0.530 -11.929 1.00 92.81 91 VAL A O 1
ATOM 676 N N . PRO A 1 92 ? -2.886 -0.507 -11.695 1.00 92.19 92 PRO A N 1
ATOM 677 C CA . PRO A 1 92 ? -2.942 -0.565 -10.235 1.00 92.19 92 PRO A CA 1
ATOM 678 C C . PRO A 1 92 ? -3.603 0.679 -9.633 1.00 92.19 92 PRO A C 1
ATOM 680 O O . PRO A 1 92 ? -4.321 0.568 -8.635 1.00 92.19 92 PRO A O 1
ATOM 683 N N . PHE A 1 93 ? -3.443 1.855 -10.252 1.00 94.25 93 PHE A N 1
ATOM 684 C CA . PHE A 1 93 ? -4.143 3.070 -9.835 1.00 94.25 93 PHE A CA 1
ATOM 685 C C . PHE A 1 93 ? -5.666 2.915 -9.944 1.00 94.25 93 PHE A C 1
ATOM 687 O O . PHE A 1 93 ? -6.387 3.137 -8.967 1.00 94.25 93 PHE A O 1
ATOM 694 N N . ALA A 1 94 ? -6.162 2.490 -11.110 1.00 94.56 94 ALA A N 1
ATOM 695 C CA . ALA A 1 94 ? -7.584 2.272 -11.349 1.00 94.56 94 ALA A CA 1
ATOM 696 C C . ALA A 1 94 ? -8.141 1.166 -10.445 1.00 94.56 94 ALA A C 1
ATOM 698 O O . ALA A 1 94 ? -9.205 1.345 -9.854 1.00 94.56 94 ALA A O 1
ATOM 699 N N . LEU A 1 95 ? -7.401 0.068 -10.261 1.00 93.75 95 LEU A N 1
ATOM 700 C CA . LEU A 1 95 ? -7.782 -1.028 -9.371 1.00 93.75 95 LEU A CA 1
ATOM 701 C C . LEU A 1 95 ? -7.938 -0.549 -7.922 1.00 93.75 95 LEU A C 1
ATOM 703 O O . LEU A 1 95 ? -8.964 -0.800 -7.289 1.00 93.75 95 LEU A O 1
ATOM 707 N N . THR A 1 96 ? -6.959 0.198 -7.408 1.00 92.31 96 THR A N 1
ATOM 708 C CA . THR A 1 96 ? -7.002 0.768 -6.052 1.00 92.31 96 THR A CA 1
ATOM 709 C C . THR A 1 96 ? -8.176 1.728 -5.892 1.00 92.31 96 THR A C 1
ATOM 711 O O . THR A 1 96 ? -8.888 1.695 -4.884 1.00 92.31 96 THR A O 1
ATOM 714 N N . LEU A 1 97 ? -8.406 2.579 -6.896 1.00 92.31 97 LEU A N 1
ATOM 715 C CA . LEU A 1 97 ? -9.503 3.540 -6.910 1.00 92.31 97 LEU A CA 1
ATOM 716 C C . LEU A 1 97 ? -10.862 2.832 -6.899 1.00 92.31 97 LEU A C 1
ATOM 718 O O . LEU A 1 97 ? -11.712 3.172 -6.076 1.00 92.31 97 LEU A O 1
ATOM 722 N N . MET A 1 98 ? -11.044 1.833 -7.767 1.00 90.94 98 MET A N 1
ATOM 723 C CA . MET A 1 98 ? -12.265 1.034 -7.862 1.00 90.94 98 MET A CA 1
ATOM 724 C C . MET A 1 98 ? -12.521 0.253 -6.580 1.00 90.94 98 MET A C 1
ATOM 726 O O . MET A 1 98 ? -13.636 0.293 -6.073 1.00 90.94 98 MET A O 1
ATOM 730 N N . LEU A 1 99 ? -11.505 -0.386 -5.996 1.00 87.94 99 LEU A N 1
ATOM 731 C CA . LEU A 1 99 ? -11.647 -1.088 -4.719 1.00 87.94 99 LEU A CA 1
ATOM 732 C C . LEU A 1 99 ? -12.011 -0.133 -3.586 1.00 87.94 99 LEU A C 1
ATOM 734 O O . LEU A 1 99 ? -12.865 -0.449 -2.758 1.00 87.94 99 LEU A O 1
ATOM 738 N N . ARG A 1 100 ? -11.408 1.061 -3.547 1.00 85.50 100 ARG A N 1
ATOM 739 C CA . ARG A 1 100 ? -11.743 2.054 -2.523 1.00 85.50 100 ARG A CA 1
ATOM 740 C C . ARG A 1 100 ? -13.149 2.623 -2.717 1.00 85.50 100 ARG A C 1
ATOM 742 O O . ARG A 1 100 ? -13.831 2.856 -1.719 1.00 85.50 100 ARG A O 1
ATOM 749 N N . ALA A 1 101 ? -13.577 2.826 -3.962 1.00 85.81 101 ALA A N 1
ATOM 750 C CA . ALA A 1 101 ? -14.932 3.249 -4.302 1.00 85.81 101 ALA A CA 1
ATOM 751 C C . ALA A 1 101 ? -15.958 2.155 -3.968 1.00 85.81 101 ALA A C 1
ATOM 753 O O . ALA A 1 101 ? -16.944 2.431 -3.294 1.00 85.81 101 ALA A O 1
ATOM 754 N N . ALA A 1 102 ? -15.686 0.900 -4.325 1.00 84.12 102 ALA A N 1
ATOM 755 C CA . ALA A 1 102 ? -16.517 -0.246 -3.977 1.00 84.12 102 ALA A CA 1
ATOM 756 C C . ALA A 1 102 ? -16.638 -0.403 -2.454 1.00 84.12 102 ALA A C 1
ATOM 758 O O . ALA A 1 102 ? -17.742 -0.540 -1.934 1.00 84.12 102 ALA A O 1
ATOM 759 N N . ALA A 1 103 ? -15.534 -0.285 -1.712 1.00 78.50 103 ALA A N 1
ATOM 760 C CA . ALA A 1 103 ? -15.555 -0.323 -0.251 1.00 78.50 103 ALA A CA 1
ATOM 761 C C . ALA A 1 103 ? -16.433 0.783 0.364 1.00 78.50 103 ALA A C 1
ATOM 763 O O . ALA A 1 103 ? -17.034 0.571 1.417 1.00 78.50 103 ALA A O 1
ATOM 764 N N . TRP A 1 104 ? -16.515 1.953 -0.279 1.00 73.62 104 TRP A N 1
ATOM 765 C CA . TRP A 1 104 ? -17.420 3.026 0.133 1.00 73.62 104 TRP A CA 1
ATOM 766 C C . TRP A 1 104 ? -18.886 2.668 -0.134 1.00 73.62 104 TRP A C 1
ATOM 768 O O . TRP A 1 104 ? -19.726 2.836 0.749 1.00 73.62 104 TRP A O 1
ATOM 778 N N . THR A 1 105 ? -19.189 2.148 -1.325 1.00 71.06 105 THR A N 1
ATOM 779 C CA . THR A 1 105 ? -20.559 1.828 -1.752 1.00 71.06 105 THR A CA 1
ATOM 780 C C . THR A 1 105 ? -21.150 0.648 -0.981 1.00 71.06 105 THR A C 1
ATOM 782 O O . THR A 1 105 ? -22.288 0.720 -0.530 1.00 71.06 105 THR A O 1
ATOM 785 N N . TYR A 1 106 ? -20.373 -0.415 -0.766 1.00 65.56 106 TYR A N 1
ATOM 786 C CA . TYR A 1 106 ? -20.850 -1.648 -0.132 1.00 65.56 106 TYR A CA 1
ATOM 787 C C . TYR A 1 106 ? -20.791 -1.634 1.401 1.00 65.56 106 TYR A C 1
ATOM 789 O O . TYR A 1 106 ? -21.157 -2.629 2.020 1.00 65.56 106 TYR A O 1
ATOM 797 N N . ARG A 1 107 ? -20.321 -0.538 2.027 1.00 63.44 107 ARG A N 1
ATOM 798 C CA . ARG A 1 107 ? -20.123 -0.416 3.488 1.00 63.44 107 ARG A CA 1
ATOM 799 C C . ARG A 1 107 ? -19.538 -1.694 4.108 1.00 63.44 107 ARG A C 1
ATOM 801 O O . ARG A 1 107 ? -20.033 -2.177 5.123 1.00 63.44 107 ARG A O 1
ATOM 808 N N . LEU A 1 108 ? -18.493 -2.240 3.480 1.00 56.19 108 LEU A N 1
ATOM 809 C CA . LEU A 1 108 ? -17.789 -3.429 3.961 1.00 56.19 108 LEU A CA 1
ATOM 810 C C . LEU A 1 108 ? -17.163 -3.122 5.327 1.00 56.19 108 LEU A C 1
ATOM 812 O O . LEU A 1 108 ? -16.067 -2.562 5.422 1.00 56.19 108 LEU A O 1
ATOM 816 N N . ALA A 1 109 ? -17.901 -3.459 6.381 1.00 56.38 109 ALA A N 1
ATOM 817 C CA . ALA A 1 109 ? -17.428 -3.485 7.750 1.00 56.38 109 ALA A CA 1
ATOM 818 C C . ALA A 1 109 ? -16.794 -4.855 7.996 1.00 56.38 109 ALA A C 1
ATOM 820 O O . ALA A 1 109 ? -17.407 -5.888 7.718 1.00 56.38 109 ALA A O 1
ATOM 821 N N . LEU A 1 110 ? -15.555 -4.877 8.490 1.00 57.09 110 LEU A N 1
ATOM 822 C CA . LEU A 1 110 ? -14.977 -6.131 8.962 1.00 57.09 110 LEU A CA 1
ATOM 823 C C . LEU A 1 110 ? -15.765 -6.600 10.197 1.00 57.09 110 LEU A C 1
ATOM 825 O O . LEU A 1 110 ? -16.135 -5.758 11.021 1.00 57.09 110 LEU A O 1
ATOM 829 N N . PRO A 1 111 ? -16.031 -7.913 10.344 1.00 54.81 111 PRO A N 1
ATOM 830 C CA . PRO A 1 111 ? -16.718 -8.444 11.514 1.00 54.81 111 PRO A CA 1
ATOM 831 C C . PRO A 1 111 ? -15.922 -8.073 12.765 1.00 54.81 111 PRO A C 1
ATOM 833 O O . PRO A 1 111 ? -14.791 -8.517 12.964 1.00 54.81 111 PRO A O 1
ATOM 836 N N . HIS A 1 112 ? -16.496 -7.206 13.594 1.00 57.41 112 HIS A N 1
ATOM 837 C CA . HIS A 1 112 ? -15.853 -6.773 14.820 1.00 57.41 112 HIS A CA 1
ATOM 838 C C . HIS A 1 112 ? -16.132 -7.797 15.920 1.00 57.41 112 HIS A C 1
ATOM 840 O O . HIS A 1 112 ? -17.278 -8.180 16.173 1.00 57.41 112 HIS A O 1
ATOM 846 N N . TRP A 1 113 ? -15.091 -8.220 16.635 1.00 52.03 113 TRP A N 1
ATOM 847 C CA . TRP A 1 113 ? -15.296 -8.926 17.892 1.00 52.03 113 TRP A CA 1
ATOM 848 C C . TRP A 1 113 ? -15.943 -7.940 18.861 1.00 52.03 113 TRP A C 1
ATOM 850 O O . TRP A 1 113 ? -15.307 -6.976 19.293 1.00 52.03 113 TRP A O 1
ATOM 860 N N . ALA A 1 114 ? -17.225 -8.138 19.171 1.00 55.25 114 ALA A N 1
ATOM 861 C CA . ALA A 1 114 ? -17.895 -7.380 20.211 1.00 55.25 114 ALA A CA 1
ATOM 862 C C . ALA A 1 114 ? -17.173 -7.673 21.530 1.00 55.25 114 ALA A C 1
ATOM 864 O O . ALA A 1 114 ? -17.442 -8.669 22.203 1.00 55.25 114 ALA A O 1
ATOM 865 N N . ARG A 1 115 ? -16.219 -6.816 21.911 1.00 48.12 115 ARG A N 1
ATOM 866 C CA . ARG A 1 115 ? -15.729 -6.791 23.284 1.00 48.12 115 ARG A CA 1
ATOM 867 C C . ARG A 1 115 ? -16.950 -6.445 24.131 1.00 48.12 115 ARG A C 1
ATOM 869 O O . ARG A 1 115 ? -17.353 -5.285 24.194 1.00 48.12 115 ARG A O 1
ATOM 876 N N . LYS A 1 116 ? -17.572 -7.455 24.754 1.00 45.53 116 LYS A N 1
ATOM 877 C CA . LYS A 1 116 ? -18.465 -7.225 25.892 1.00 45.53 116 LYS A CA 1
ATOM 878 C C . LYS A 1 116 ? -17.663 -6.340 26.834 1.00 45.53 116 LYS A C 1
ATOM 880 O O . LYS A 1 116 ? -16.612 -6.768 27.308 1.00 45.53 116 LYS A O 1
ATOM 885 N N . LYS A 1 117 ? -18.105 -5.098 27.042 1.00 46.94 117 LYS A N 1
ATOM 886 C CA . LYS A 1 117 ? -17.486 -4.222 28.037 1.00 46.94 117 LYS A CA 1
ATOM 887 C C . LYS A 1 117 ? -17.433 -5.032 29.341 1.00 46.94 117 LYS A C 1
ATOM 889 O O . LYS A 1 117 ? -18.489 -5.528 29.749 1.00 46.94 117 LYS A O 1
ATOM 894 N N . PRO A 1 118 ? -16.257 -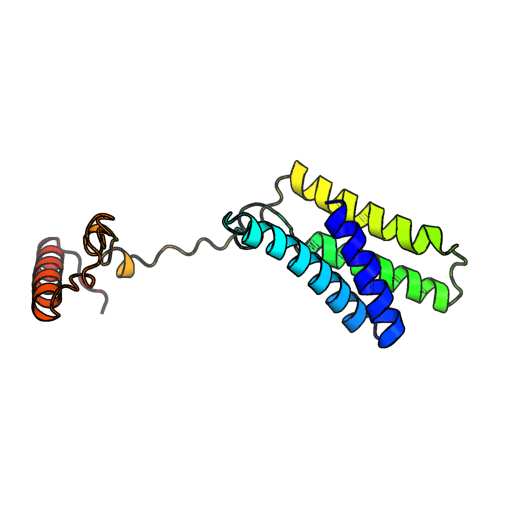5.264 29.952 1.00 46.19 118 PRO A N 1
ATOM 895 C CA . PRO A 1 118 ? -16.208 -5.971 31.219 1.00 46.19 118 PRO A CA 1
ATOM 896 C C . PRO A 1 118 ? -17.054 -5.171 32.209 1.00 46.19 118 PRO A C 1
ATOM 898 O O . PRO A 1 118 ? -16.761 -4.010 32.489 1.00 46.19 118 PRO A O 1
ATOM 901 N N . LYS A 1 119 ? -18.140 -5.775 32.708 1.00 49.34 119 LYS A N 1
ATOM 902 C CA . LYS A 1 119 ? -19.055 -5.141 33.674 1.00 49.34 119 LYS A CA 1
ATOM 903 C C . LYS A 1 119 ? -18.321 -4.668 34.940 1.00 49.34 119 LYS A C 1
ATOM 905 O O . LYS A 1 119 ? -18.790 -3.764 35.616 1.00 49.34 119 LYS A O 1
ATOM 910 N N . ALA A 1 120 ? -17.134 -5.210 35.218 1.00 50.97 120 ALA A N 1
ATOM 911 C CA . ALA A 1 120 ? -16.267 -4.771 36.308 1.00 50.97 120 ALA A CA 1
ATOM 912 C C . ALA A 1 120 ? -15.829 -3.295 36.192 1.00 50.97 120 ALA A C 1
ATOM 914 O O . ALA A 1 120 ? -15.643 -2.639 37.210 1.00 50.97 120 ALA A O 1
ATOM 915 N N . PHE A 1 121 ? -15.724 -2.739 34.976 1.00 44.88 121 PHE A N 1
ATOM 916 C CA . PHE A 1 121 ? -15.309 -1.344 34.767 1.00 44.88 121 PHE A CA 1
ATOM 917 C C . PHE A 1 121 ? -16.487 -0.368 34.600 1.00 44.88 121 PHE A C 1
ATOM 919 O O . PHE A 1 121 ? -16.274 0.833 34.490 1.00 44.88 121 PHE A O 1
ATOM 926 N N . SER A 1 122 ? -17.743 -0.841 34.623 1.00 48.25 122 SER A N 1
ATOM 927 C CA . SER A 1 122 ? -18.915 0.053 34.575 1.00 48.25 122 SER A CA 1
ATOM 928 C C . SER A 1 122 ? -19.236 0.730 35.909 1.00 48.25 122 SER A C 1
ATOM 930 O O . SER A 1 122 ? -20.170 1.525 35.964 1.00 48.25 122 SER A O 1
ATOM 932 N N . PHE A 1 123 ? -18.494 0.398 36.971 1.00 48.97 123 PHE A N 1
ATOM 933 C CA . PHE A 1 123 ? -18.600 1.044 38.282 1.00 48.97 123 PHE A CA 1
ATOM 934 C C . PHE A 1 123 ? -17.744 2.315 38.390 1.00 48.97 123 PHE A C 1
ATOM 936 O O . PHE A 1 123 ? -18.065 3.214 39.158 1.00 48.97 123 PHE A O 1
ATOM 943 N N . LEU A 1 124 ? -16.697 2.434 37.568 1.00 54.09 124 LEU A N 1
ATOM 944 C CA . LEU A 1 124 ? -15.951 3.679 37.356 1.00 54.09 124 LEU A CA 1
ATOM 945 C C . LEU A 1 124 ? -16.580 4.462 36.194 1.00 54.09 124 LEU A C 1
ATOM 947 O O . LEU A 1 124 ? -15.897 4.876 35.262 1.00 54.09 124 LEU A O 1
ATOM 951 N N . ARG A 1 125 ? -17.913 4.579 36.211 1.00 49.09 125 ARG A N 1
ATOM 952 C CA . ARG A 1 125 ? -18.669 5.360 35.231 1.00 49.09 125 ARG A CA 1
ATOM 953 C C . ARG A 1 125 ? -18.298 6.839 35.377 1.00 49.09 125 ARG A C 1
ATOM 955 O O . ARG A 1 125 ? -18.077 7.319 36.491 1.00 49.09 125 ARG A O 1
ATOM 962 N N . GLU A 1 126 ? -18.221 7.518 34.235 1.00 50.97 126 GLU A N 1
ATOM 963 C CA . GLU A 1 126 ? -17.843 8.924 34.034 1.00 50.97 126 GLU A CA 1
ATOM 964 C C . GLU A 1 126 ? -18.502 9.944 34.985 1.00 50.97 126 GLU A C 1
ATOM 966 O O . GLU A 1 126 ? -17.974 11.035 35.164 1.00 50.97 126 GLU A O 1
ATOM 971 N N . ASP A 1 127 ? -19.581 9.591 35.681 1.00 46.56 127 ASP A N 1
ATOM 972 C CA . ASP A 1 127 ? -20.314 10.448 36.617 1.00 46.56 127 ASP A CA 1
ATOM 973 C C . ASP A 1 127 ? -19.518 10.869 37.875 1.00 46.56 127 ASP A C 1
ATOM 975 O O . ASP A 1 127 ? -19.960 11.754 38.607 1.00 46.56 127 ASP A O 1
ATOM 979 N N . GLN A 1 128 ? -18.362 10.258 38.175 1.00 46.38 128 GLN A N 1
ATOM 980 C CA . GLN A 1 128 ? -17.493 10.689 39.291 1.00 46.38 128 GLN A CA 1
ATOM 981 C C . GLN A 1 128 ? -16.271 11.515 38.862 1.00 46.38 128 GLN A C 1
ATOM 983 O O . GLN A 1 128 ? -15.631 12.118 39.723 1.00 46.38 128 GLN A O 1
ATOM 988 N N . PHE A 1 129 ? -15.962 11.555 37.564 1.00 41.47 129 PHE A N 1
ATOM 989 C CA . PHE A 1 129 ? -14.828 12.285 36.990 1.00 41.47 129 PHE A CA 1
ATOM 990 C C . PHE A 1 129 ? -15.293 13.186 35.839 1.00 41.47 129 PHE A C 1
ATOM 992 O O . PHE A 1 129 ? -14.610 13.331 34.827 1.00 41.47 129 PHE A O 1
ATOM 999 N N . GLU A 1 130 ? -16.429 13.869 36.007 1.00 39.53 130 GLU A N 1
ATOM 1000 C CA . GLU A 1 130 ? -16.591 15.161 35.347 1.00 39.53 130 GLU A CA 1
ATOM 1001 C C . GLU A 1 130 ? -15.535 16.096 35.949 1.00 39.53 130 GLU A C 1
ATOM 1003 O O . GLU A 1 130 ? -15.764 16.799 36.935 1.00 39.53 130 GLU A O 1
ATOM 1008 N N . ILE A 1 131 ? -14.336 16.099 35.364 1.00 42.25 131 ILE A N 1
ATOM 1009 C CA . ILE A 1 131 ? -13.447 17.246 35.477 1.00 42.25 131 ILE A CA 1
ATOM 1010 C C . ILE A 1 131 ? -14.190 18.350 34.737 1.00 42.25 131 ILE A C 1
ATOM 1012 O O . ILE A 1 131 ? -14.070 18.512 33.523 1.00 42.25 131 ILE A O 1
ATOM 1016 N N . ARG A 1 132 ? -15.046 19.065 35.467 1.00 33.66 132 ARG A N 1
ATOM 1017 C CA . ARG A 1 132 ? -15.724 20.246 34.965 1.00 33.66 132 ARG A CA 1
ATOM 1018 C C . ARG A 1 132 ? -14.643 21.295 34.776 1.00 33.66 132 ARG A C 1
ATOM 1020 O O . ARG A 1 132 ? -14.353 22.066 35.685 1.00 33.66 132 ARG A O 1
ATOM 1027 N N . ILE A 1 133 ? -14.019 21.296 33.599 1.00 40.50 133 ILE A N 1
ATOM 1028 C CA . ILE A 1 133 ? -13.152 22.381 33.153 1.00 40.50 133 ILE A CA 1
ATOM 1029 C C . ILE A 1 133 ? -14.076 23.579 32.949 1.00 40.50 133 ILE A C 1
ATOM 1031 O O . ILE A 1 133 ? -14.595 23.842 31.867 1.00 40.50 133 ILE A O 1
ATOM 1035 N N . LYS A 1 134 ? -14.377 24.270 34.048 1.00 37.53 134 LYS A N 1
ATOM 1036 C CA . LYS A 1 134 ? -15.056 25.552 34.019 1.00 37.53 134 LYS A CA 1
ATOM 1037 C C . LYS A 1 134 ? -14.034 26.509 33.421 1.00 37.53 134 LYS A C 1
ATOM 1039 O O . LYS A 1 134 ? -13.090 26.899 34.098 1.00 37.53 134 LYS A O 1
ATOM 1044 N N . SER A 1 135 ? -14.215 26.824 32.142 1.00 47.47 135 SER A N 1
ATOM 1045 C CA . SER A 1 135 ? -13.349 27.649 31.286 1.00 47.47 135 SER A CA 1
ATOM 1046 C C . SER A 1 135 ? -13.059 29.073 31.806 1.00 47.47 135 SER A C 1
ATOM 1048 O O . SER A 1 135 ? -12.554 29.896 31.052 1.00 47.47 135 SER A O 1
ATOM 1050 N N . ASP A 1 136 ? -13.371 29.394 33.061 1.00 47.31 136 ASP A N 1
ATOM 1051 C CA . ASP A 1 136 ? -13.387 30.765 33.568 1.00 47.31 136 ASP A CA 1
ATOM 1052 C C . ASP A 1 136 ? -12.422 31.022 34.735 1.00 47.31 136 ASP A C 1
ATOM 1054 O O . ASP A 1 136 ? -12.354 32.136 35.243 1.00 47.31 136 ASP A O 1
ATOM 1058 N N . LYS A 1 137 ? -11.637 30.025 35.175 1.00 44.66 137 LYS A N 1
ATOM 1059 C CA . LYS A 1 137 ? -10.502 30.252 36.089 1.00 44.66 137 LYS A CA 1
ATOM 1060 C C . LYS A 1 137 ? -9.350 29.307 35.761 1.00 44.66 137 LYS A C 1
ATOM 1062 O O . LYS A 1 137 ? -9.477 28.096 35.906 1.00 44.66 137 LYS A O 1
ATOM 1067 N N . ILE A 1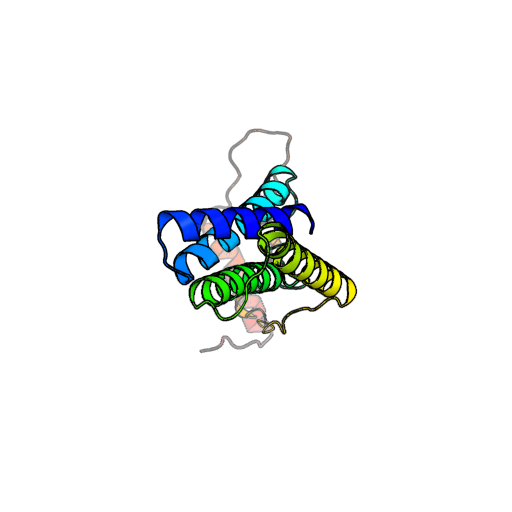 138 ? -8.212 29.877 35.361 1.00 42.56 138 ILE A N 1
ATOM 1068 C CA . ILE A 1 138 ? -6.911 29.197 35.302 1.00 42.56 138 ILE A CA 1
ATOM 1069 C C . ILE A 1 138 ? -6.465 28.979 36.756 1.00 42.56 138 ILE A C 1
ATOM 1071 O O . ILE A 1 138 ? -5.725 29.766 37.335 1.00 42.56 138 ILE A O 1
ATOM 1075 N N . GLY A 1 139 ? -7.022 27.953 37.385 1.00 43.34 139 GLY A N 1
ATOM 1076 C CA . GLY A 1 139 ? -6.615 27.423 38.679 1.00 43.34 139 GLY A CA 1
ATOM 1077 C C . GLY A 1 139 ? -6.400 25.926 38.517 1.00 43.34 139 GLY A C 1
ATOM 1078 O O . GLY A 1 139 ? -7.062 25.301 37.687 1.00 43.34 139 GLY A O 1
ATOM 1079 N N . ALA A 1 140 ? -5.440 25.364 39.254 1.00 47.62 140 ALA A N 1
ATOM 1080 C CA . ALA A 1 140 ? -5.132 23.939 39.201 1.00 47.62 140 ALA A CA 1
ATOM 1081 C C . ALA A 1 140 ? -6.420 23.097 39.311 1.00 47.62 140 ALA A C 1
ATOM 1083 O O . ALA A 1 140 ? -7.295 23.451 40.107 1.00 47.62 140 ALA A O 1
ATOM 1084 N N . PRO A 1 141 ? -6.563 22.013 38.522 1.00 50.28 141 PRO A N 1
ATOM 1085 C CA . PRO A 1 141 ? -7.733 21.150 38.610 1.00 50.28 141 PRO A CA 1
ATOM 1086 C C . PRO A 1 141 ? -7.882 20.672 40.056 1.00 50.28 141 PRO A C 1
ATOM 1088 O O . PRO A 1 141 ? -6.928 20.168 40.646 1.00 50.28 141 PRO A O 1
ATOM 1091 N N . GLU A 1 142 ? -9.062 20.863 40.640 1.00 57.03 142 GLU A N 1
ATOM 1092 C CA . GLU A 1 142 ? -9.362 20.412 41.997 1.00 57.03 142 GLU A CA 1
ATOM 1093 C C . GLU A 1 142 ? -9.468 18.882 41.973 1.00 57.03 142 GLU A C 1
ATOM 1095 O O . GLU A 1 142 ? -10.515 18.304 41.683 1.00 57.03 142 GLU A O 1
ATOM 1100 N N . VAL A 1 143 ? -8.329 18.211 42.162 1.00 57.84 143 VAL A N 1
ATOM 1101 C CA . VAL A 1 143 ? -8.260 16.751 42.194 1.00 57.84 143 VAL A CA 1
ATOM 1102 C C . VAL A 1 143 ? -8.845 16.292 43.532 1.00 57.84 143 VAL A C 1
ATOM 1104 O O . VAL A 1 143 ? -8.303 16.664 44.577 1.00 57.84 143 VAL A O 1
ATOM 1107 N N . PRO A 1 144 ? -9.925 15.488 43.547 1.00 60.62 144 PRO A N 1
ATOM 1108 C CA . PRO A 1 144 ? -10.498 15.004 44.794 1.00 60.62 144 PRO A CA 1
ATOM 1109 C C . PRO A 1 144 ? -9.453 14.215 45.588 1.00 60.62 144 PRO A C 1
ATOM 1111 O O . PRO A 1 144 ? -8.741 13.360 45.058 1.00 60.62 144 PRO A O 1
ATOM 1114 N N . THR A 1 145 ? -9.357 14.513 46.882 1.00 64.19 145 THR A N 1
ATOM 1115 C CA . THR A 1 145 ? -8.324 13.950 47.760 1.00 64.19 145 THR A CA 1
ATOM 1116 C C . THR A 1 145 ? -8.509 12.426 47.866 1.00 64.19 145 THR A C 1
ATOM 1118 O O . THR A 1 145 ? -9.653 11.974 47.982 1.00 64.19 145 THR A O 1
ATOM 1121 N N . PRO A 1 146 ? -7.445 11.594 47.918 1.00 59.50 146 PRO A N 1
ATOM 1122 C CA . PRO A 1 146 ? -7.572 10.128 47.946 1.00 59.50 146 PRO A CA 1
ATOM 1123 C C . PRO A 1 146 ? -8.546 9.578 49.005 1.00 59.50 146 PRO A C 1
ATOM 1125 O O . PRO A 1 146 ? -9.215 8.567 48.787 1.00 59.50 146 PRO A O 1
ATOM 1128 N N . LYS A 1 147 ? -8.689 10.280 50.137 1.00 67.19 147 LYS A N 1
ATOM 1129 C CA . LYS A 1 147 ? -9.636 9.938 51.211 1.00 67.19 147 LYS A CA 1
ATOM 1130 C C . LYS A 1 147 ? -11.105 10.048 50.783 1.00 67.19 147 LYS A C 1
ATOM 1132 O O . LYS A 1 147 ? -11.915 9.218 51.190 1.00 67.19 147 LYS A O 1
ATOM 1137 N N . GLU A 1 148 ? -11.463 11.039 49.970 1.00 68.00 148 GLU A N 1
ATOM 1138 C CA . GLU A 1 148 ? -12.832 11.203 49.462 1.00 68.00 148 GLU A CA 1
ATOM 1139 C C . GLU A 1 148 ? -13.184 10.141 48.425 1.00 68.00 148 GLU A C 1
ATOM 1141 O O . GLU A 1 148 ? -14.283 9.581 48.470 1.00 68.00 148 GLU A O 1
ATOM 1146 N N . LEU A 1 149 ? -12.230 9.806 47.554 1.00 60.03 149 LEU A N 1
ATOM 1147 C CA . LEU A 1 149 ? -12.351 8.707 46.597 1.00 60.03 149 LEU A CA 1
ATOM 1148 C C . LEU A 1 149 ? -12.598 7.376 47.315 1.00 60.03 149 LEU A C 1
ATOM 1150 O O . LEU A 1 149 ? -13.583 6.697 47.026 1.00 60.03 149 LEU A O 1
ATOM 1154 N N . MET A 1 150 ? -11.786 7.042 48.322 1.00 59.03 150 MET A N 1
ATOM 1155 C CA . MET A 1 150 ? -11.977 5.805 49.088 1.00 59.03 150 MET A CA 1
ATOM 1156 C C . MET A 1 150 ? -13.317 5.765 49.829 1.00 59.03 150 MET A C 1
ATOM 1158 O O . MET A 1 150 ? -13.966 4.719 49.889 1.00 59.03 150 MET A O 1
ATOM 1162 N N . ARG A 1 151 ? -13.788 6.904 50.351 1.00 70.25 151 ARG A N 1
ATOM 1163 C CA . ARG A 1 151 ? -15.077 6.977 51.052 1.00 70.25 151 ARG A CA 1
ATOM 1164 C C . ARG A 1 151 ? -16.262 6.769 50.106 1.00 70.25 151 ARG A C 1
ATOM 1166 O O . ARG A 1 151 ? -17.250 6.153 50.502 1.00 70.25 151 ARG A O 1
ATOM 1173 N N . LYS A 1 152 ? -16.167 7.247 48.862 1.00 67.38 152 LYS A N 1
ATOM 1174 C CA . LYS A 1 152 ? -17.172 7.016 47.813 1.00 67.38 152 LYS A CA 1
ATOM 1175 C C . LYS A 1 152 ? -17.170 5.564 47.329 1.00 67.38 152 LYS A C 1
ATOM 1177 O O . LYS A 1 152 ? -18.242 4.970 47.236 1.00 67.38 152 LYS A O 1
ATOM 1182 N N . VAL A 1 153 ? -15.990 4.973 47.126 1.00 64.69 153 VAL A N 1
ATOM 1183 C CA . VAL A 1 153 ? -15.840 3.552 46.760 1.00 64.69 153 VAL A CA 1
ATOM 1184 C C . VAL A 1 153 ? -16.418 2.643 47.844 1.00 64.69 153 VAL A C 1
ATOM 1186 O O . VAL A 1 153 ? -17.202 1.753 47.536 1.00 64.69 153 VAL A O 1
ATOM 1189 N N . SER A 1 154 ? -16.121 2.914 49.118 1.00 66.94 154 SER A N 1
ATOM 1190 C CA . SER A 1 154 ? -16.659 2.157 50.256 1.00 66.94 154 SER A CA 1
ATOM 1191 C C . SER A 1 154 ? -18.193 2.166 50.302 1.00 66.94 154 SER A C 1
ATOM 1193 O O . SER A 1 154 ? -18.810 1.124 50.521 1.00 66.94 154 SER A O 1
ATOM 1195 N N . ARG A 1 155 ? -18.829 3.318 50.047 1.00 69.19 155 ARG A N 1
ATOM 1196 C CA . ARG A 1 155 ? -20.299 3.415 50.007 1.00 69.19 155 ARG A CA 1
ATOM 1197 C C . ARG A 1 155 ? -20.897 2.697 48.800 1.00 69.19 155 ARG A C 1
ATOM 1199 O O . ARG A 1 155 ? -21.926 2.046 48.944 1.00 69.19 155 ARG A O 1
ATOM 1206 N N . GLY A 1 156 ? -20.256 2.804 47.636 1.00 63.34 156 GLY A N 1
ATOM 1207 C CA . GLY A 1 156 ? -20.677 2.099 46.426 1.00 63.34 156 GLY A CA 1
ATOM 1208 C C . GLY A 1 156 ? -20.578 0.579 46.573 1.00 63.34 156 GLY A C 1
ATOM 1209 O O . GLY A 1 156 ? -21.528 -0.126 46.249 1.00 63.34 156 GLY A O 1
ATOM 1210 N N . ALA A 1 157 ? -19.475 0.086 47.141 1.00 62.31 157 ALA A N 1
ATOM 1211 C CA . ALA A 1 157 ? -19.276 -1.330 47.436 1.00 62.31 157 ALA A CA 1
ATOM 1212 C C . ALA A 1 157 ? -20.310 -1.858 48.440 1.00 62.31 157 ALA A C 1
ATOM 1214 O O . ALA A 1 157 ? -20.859 -2.936 48.243 1.00 62.31 157 ALA A O 1
ATOM 1215 N N . LYS A 1 158 ? -20.640 -1.075 49.477 1.00 64.69 158 LYS A N 1
ATOM 1216 C CA . LYS A 1 158 ? -21.674 -1.446 50.451 1.00 64.69 158 LYS A CA 1
ATOM 1217 C C . LYS A 1 158 ? -23.057 -1.574 49.805 1.00 64.69 158 LYS A C 1
ATOM 1219 O O . LYS A 1 158 ? -23.753 -2.546 50.053 1.00 64.69 158 LYS A O 1
ATOM 1224 N N . LYS A 1 159 ? -23.401 -0.650 48.904 1.00 65.38 159 LYS A N 1
ATOM 1225 C CA . LYS A 1 159 ? -24.667 -0.680 48.161 1.00 65.38 159 LYS A CA 1
ATOM 1226 C C . LYS A 1 159 ? -24.789 -1.915 47.256 1.00 65.38 159 LYS A C 1
ATOM 1228 O O . LYS A 1 159 ? -25.857 -2.496 47.165 1.00 65.38 159 LYS A O 1
ATOM 1233 N N . LEU A 1 160 ? -23.687 -2.354 46.645 1.00 60.12 160 LEU A N 1
ATOM 1234 C CA . LEU A 1 160 ? -23.656 -3.576 45.830 1.00 60.12 160 LEU A CA 1
ATOM 1235 C C . LEU A 1 160 ? -23.816 -4.864 46.650 1.00 60.12 160 LEU A C 1
ATOM 1237 O O . LEU A 1 160 ? -24.414 -5.823 46.166 1.00 60.12 160 LEU A O 1
ATOM 1241 N N . ILE A 1 161 ? -23.279 -4.879 47.873 1.00 62.06 161 ILE A N 1
ATOM 1242 C CA . ILE A 1 161 ? -23.459 -5.984 48.822 1.00 62.06 161 ILE A CA 1
ATOM 1243 C C . ILE A 1 161 ? -24.927 -6.054 49.265 1.00 62.06 161 ILE A C 1
ATOM 1245 O O . ILE A 1 161 ? -25.497 -7.143 49.291 1.00 62.06 161 ILE A O 1
ATOM 1249 N N . ASP A 1 162 ? -25.545 -4.902 49.53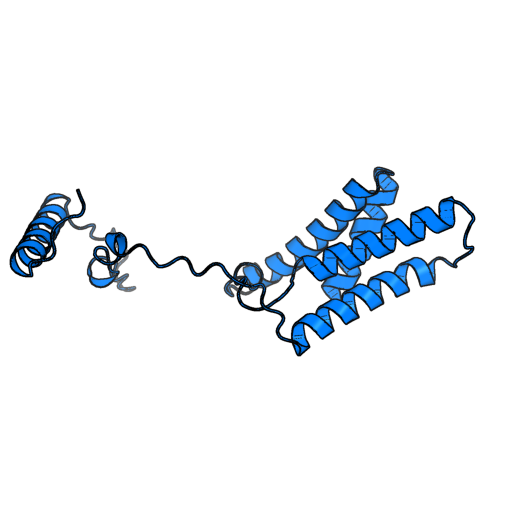8 1.00 65.44 162 ASP A N 1
ATOM 1250 C CA . ASP A 1 162 ? -26.961 -4.806 49.914 1.00 65.44 162 ASP A CA 1
ATOM 1251 C C . ASP A 1 162 ? -27.902 -5.203 48.751 1.00 65.44 162 ASP A C 1
ATOM 1253 O O . ASP A 1 162 ? -28.949 -5.804 48.985 1.00 65.44 162 ASP A O 1
ATOM 1257 N N . ASP A 1 163 ? -27.501 -4.957 47.497 1.00 69.12 163 ASP A N 1
ATOM 1258 C CA . ASP A 1 163 ? -28.237 -5.347 46.281 1.00 69.12 163 ASP A CA 1
ATOM 1259 C C . ASP A 1 163 ? -28.056 -6.843 45.902 1.00 69.12 163 ASP A C 1
ATOM 1261 O O . ASP A 1 163 ? -28.540 -7.290 44.858 1.00 69.12 163 ASP A O 1
ATOM 1265 N N . GLY A 1 164 ? -27.356 -7.641 46.722 1.00 56.91 164 GLY A N 1
ATOM 1266 C CA . GLY A 1 164 ? -27.195 -9.091 46.529 1.00 56.91 164 GLY A CA 1
ATOM 1267 C C . GLY A 1 164 ? -26.291 -9.493 45.355 1.00 56.91 164 GLY A C 1
ATOM 1268 O O . GLY A 1 164 ? -26.258 -10.661 44.958 1.00 56.91 164 GLY A O 1
ATOM 1269 N N . VAL A 1 165 ? -25.538 -8.547 44.789 1.00 61.91 165 VAL A N 1
ATOM 1270 C CA . VAL A 1 165 ? -24.598 -8.797 43.693 1.00 61.91 165 VAL A CA 1
ATOM 1271 C C . VAL A 1 165 ? -23.272 -9.253 44.300 1.00 61.91 165 VAL A C 1
ATOM 1273 O O . VAL A 1 165 ? -22.399 -8.445 44.611 1.00 61.91 165 VAL A O 1
ATOM 1276 N N . GLY A 1 166 ? -23.132 -10.564 44.511 1.00 48.88 166 GLY A N 1
ATOM 1277 C CA . GLY A 1 166 ? -21.895 -11.163 45.018 1.00 48.88 166 GLY A CA 1
ATOM 1278 C C . GLY A 1 166 ? -20.678 -10.752 44.181 1.00 48.88 166 GLY A C 1
ATOM 1279 O O . GLY A 1 166 ? -20.721 -10.796 42.948 1.00 48.88 166 GLY A O 1
ATOM 1280 N N . LEU A 1 167 ? -19.597 -10.335 44.850 1.00 50.72 167 LEU A N 1
ATOM 1281 C CA . LEU A 1 167 ? -18.315 -10.095 44.188 1.00 50.72 167 LEU A CA 1
ATOM 1282 C C . LEU A 1 167 ? -17.847 -11.398 43.517 1.00 50.72 167 LEU A C 1
ATOM 1284 O O . LEU A 1 167 ? -17.908 -12.448 44.161 1.00 50.72 167 LEU A O 1
ATOM 1288 N N . PRO A 1 168 ? -17.379 -11.366 42.255 1.00 44.12 168 PRO A N 1
ATOM 1289 C CA . PRO A 1 168 ? -16.683 -12.514 41.696 1.00 44.12 168 PRO A CA 1
ATOM 1290 C C . PRO A 1 168 ? -15.429 -12.761 42.543 1.00 44.12 168 PRO A C 1
ATOM 1292 O O . PRO A 1 168 ? -14.644 -11.834 42.757 1.00 44.12 168 PRO A O 1
ATOM 1295 N N . ALA A 1 169 ? -15.319 -13.983 43.066 1.00 39.44 169 ALA A N 1
ATOM 1296 C CA . ALA A 1 169 ? -14.121 -14.491 43.727 1.00 39.44 169 ALA A CA 1
ATOM 1297 C C . ALA A 1 169 ? -12.909 -14.476 42.784 1.00 39.44 169 ALA A C 1
ATOM 1299 O O . ALA A 1 169 ? -13.116 -14.637 41.555 1.00 39.44 169 ALA A O 1
#

Organism: NCBI:txid72548

pLDDT: mean 72.93, std 18.12, range [33.66, 95.0]

Secondary structure (DSSP, 8-state):
-HHHHHHHHHHHHHHHHHH--HHHHHHHHHHHHHHHHHHHHHHTTPPPTTT-TTS--SHHHHHHHHHHHHHHHHHHHTTS----HHHHHHHHHHHHHHHHHHHHHTT-----------GGGTTS-GGG------TT------PPPHHHHHHHHHHHHHHHHHTT-PPP-